Protein AF-A0A454CYJ6-F1 (afdb_monomer)

Sequence (121 aa):
MKIRIASAVLAVSILFSGWLYWGSDLKVEQVLTSNEWQSTMVTLITDNLPDDTVGPLRKVNVESNVKYLPNGDYIRVANIKLFAQGSNVESTINISEKGRWEVSDNYLLVSPSEFKDISAS

Nearest PDB structures (foldseek):
  8alo-assembly1_B  TM=9.316E-01  e=1.102E-10  Vibrio cholerae

InterPro domains:
  IPR035288 Trans-membrane regulatory protein ToxS [PF17323] (21-120)

Radius of gyration: 23.54 Å; Cα contacts (8 Å, |Δi|>4): 188; chains: 1; bounding box: 47×37×77 Å

Solvent-accessible surface area (backbone atoms only — not comparable to full-atom values): 6899 Å² total; per-residue (Å²): 114,68,66,60,54,53,52,51,53,49,52,51,50,51,52,51,53,51,46,54,64,74,76,40,64,64,63,57,54,49,57,48,44,76,41,77,46,75,48,79,46,78,48,77,56,63,93,86,58,83,71,78,85,69,63,64,55,33,38,39,38,37,40,34,43,36,38,41,41,94,87,35,38,32,43,36,44,35,42,34,41,34,22,35,80,84,80,51,77,72,47,72,46,32,39,41,36,34,28,40,44,48,77,55,93,94,41,81,46,76,48,78,75,49,78,43,81,58,66,79,125

Secondary structure (DSSP, 8-state):
-HHHHHHHHHHHHHHHHHHHHHS-THHHHHHHHHSEEEEEEEEE--TTSSSSTTTTEEEEEEEEEEEE-TTSEEEEEEEEEEEETTSSEEEEEEEEEEEEEEEETTEEEEEEEEEEE-S--

Organism: Vibrio harveyi (NCBI:txid669)

pLDDT: mean 87.54, std 11.18, range [45.81, 97.75]

Structure (mmCIF, N/CA/C/O backbone):
data_AF-A0A454CYJ6-F1
#
_entry.id   AF-A0A454CYJ6-F1
#
loop_
_atom_site.group_PDB
_atom_site.id
_atom_site.type_symbol
_atom_site.label_atom_id
_atom_site.label_alt_id
_atom_site.label_comp_id
_atom_site.label_asym_id
_atom_site.label_entity_id
_atom_site.label_seq_id
_atom_site.pdbx_PDB_ins_code
_atom_site.Cartn_x
_atom_site.Cartn_y
_atom_site.Cartn_z
_atom_site.occupancy
_atom_site.B_iso_or_equiv
_atom_site.auth_seq_id
_atom_site.auth_comp_id
_atom_site.auth_asym_id
_atom_site.auth_atom_id
_atom_site.pdbx_PDB_model_num
ATOM 1 N N . MET A 1 1 ? 19.729 -1.036 -51.179 1.00 62.66 1 MET A N 1
ATOM 2 C CA . MET A 1 1 ? 20.570 -1.163 -49.963 1.00 62.66 1 MET A CA 1
ATOM 3 C C . MET A 1 1 ? 19.957 -0.456 -48.749 1.00 62.66 1 MET A C 1
ATOM 5 O O . MET A 1 1 ? 19.759 -1.116 -47.742 1.00 62.66 1 MET A O 1
ATOM 9 N N . LYS A 1 2 ? 19.544 0.819 -48.856 1.00 78.44 2 LYS A N 1
ATOM 10 C CA . LYS A 1 2 ? 18.912 1.588 -47.758 1.00 78.44 2 LYS A CA 1
ATOM 11 C C . LYS A 1 2 ? 17.627 0.960 -47.183 1.00 78.44 2 LYS A C 1
ATOM 13 O O . LYS A 1 2 ? 17.498 0.872 -45.970 1.00 78.44 2 LYS A O 1
ATOM 18 N N . ILE A 1 3 ? 16.734 0.443 -48.039 1.00 87.56 3 ILE A N 1
ATOM 19 C CA . ILE A 1 3 ? 15.471 -0.189 -47.599 1.00 87.56 3 ILE A CA 1
ATOM 20 C C . ILE A 1 3 ? 15.714 -1.421 -46.715 1.00 87.56 3 ILE A C 1
ATOM 22 O O . ILE A 1 3 ? 15.038 -1.599 -45.716 1.00 87.56 3 ILE A O 1
ATOM 26 N N . ARG A 1 4 ? 16.723 -2.241 -47.041 1.00 87.25 4 ARG A N 1
ATOM 27 C CA . ARG A 1 4 ? 17.043 -3.463 -46.288 1.00 87.25 4 ARG A CA 1
ATOM 28 C C . ARG A 1 4 ? 17.536 -3.144 -44.881 1.00 87.25 4 ARG A C 1
ATOM 30 O O . ARG A 1 4 ? 17.158 -3.825 -43.939 1.00 87.25 4 ARG A O 1
ATOM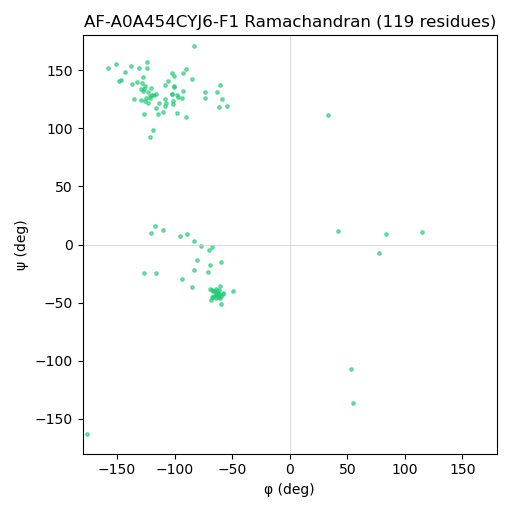 37 N N . ILE A 1 5 ? 18.349 -2.096 -44.756 1.00 92.56 5 ILE A N 1
ATOM 38 C CA . ILE A 1 5 ? 18.843 -1.613 -43.464 1.00 92.56 5 ILE A CA 1
ATOM 39 C C . ILE A 1 5 ? 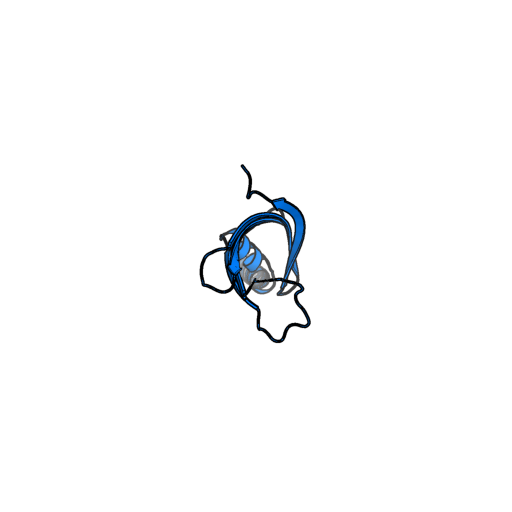17.675 -1.051 -42.646 1.00 92.56 5 ILE A C 1
ATOM 41 O O . ILE A 1 5 ? 17.523 -1.416 -41.488 1.00 92.56 5 ILE A O 1
ATOM 45 N N . ALA A 1 6 ? 16.802 -0.244 -43.260 1.00 92.62 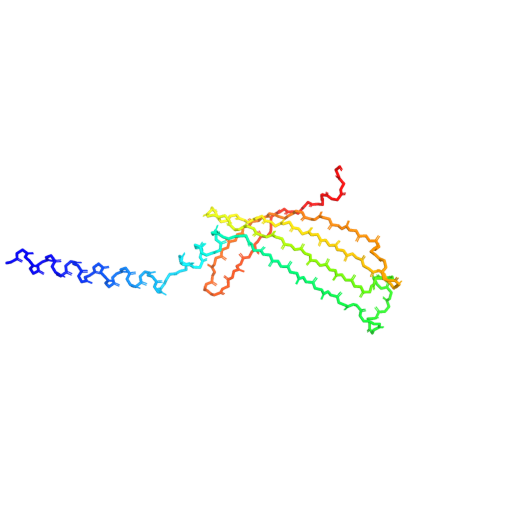6 ALA A N 1
ATOM 46 C CA . ALA A 1 6 ? 15.614 0.284 -42.590 1.00 92.62 6 ALA A CA 1
ATOM 47 C C . ALA A 1 6 ? 14.673 -0.833 -42.100 1.00 92.62 6 ALA A C 1
ATOM 49 O O . ALA A 1 6 ? 14.229 -0.800 -40.957 1.00 92.62 6 ALA A O 1
ATOM 50 N N . SER A 1 7 ? 14.420 -1.857 -42.923 1.00 94.19 7 SER A N 1
ATOM 51 C CA . SER A 1 7 ? 13.611 -3.018 -42.532 1.00 94.19 7 SER A CA 1
ATOM 52 C C . SER A 1 7 ? 14.253 -3.831 -41.406 1.00 94.19 7 SER A C 1
ATOM 54 O O . SER A 1 7 ? 13.545 -4.283 -40.511 1.00 94.19 7 SER A O 1
ATOM 56 N N . ALA A 1 8 ? 15.579 -3.997 -41.417 1.00 94.75 8 ALA A N 1
ATOM 57 C CA . ALA A 1 8 ? 16.292 -4.686 -40.344 1.00 94.75 8 ALA A CA 1
ATOM 58 C C . ALA A 1 8 ? 16.201 -3.916 -39.017 1.00 94.75 8 ALA A C 1
ATOM 60 O O . ALA A 1 8 ? 15.903 -4.508 -37.984 1.00 94.75 8 ALA A O 1
ATOM 61 N N . VAL A 1 9 ? 16.383 -2.592 -39.050 1.00 95.44 9 VAL A N 1
ATOM 62 C CA . VAL A 1 9 ? 16.237 -1.730 -37.865 1.00 95.44 9 VAL A CA 1
ATOM 63 C C . VAL A 1 9 ? 14.806 -1.774 -37.328 1.00 95.44 9 VAL A C 1
ATOM 65 O O . VAL A 1 9 ? 14.613 -1.899 -36.122 1.00 95.44 9 VAL A O 1
ATOM 68 N N . LEU A 1 10 ? 13.803 -1.745 -38.210 1.00 95.81 10 LEU A N 1
ATOM 69 C CA . LEU A 1 10 ? 12.400 -1.873 -37.816 1.00 95.81 10 LEU A CA 1
ATOM 70 C C . LEU A 1 10 ? 12.134 -3.213 -37.117 1.00 95.81 10 LEU A C 1
ATOM 72 O O . LEU A 1 10 ? 11.511 -3.234 -36.060 1.00 95.81 10 LEU A O 1
ATOM 76 N N . ALA A 1 11 ? 12.638 -4.320 -37.670 1.00 96.06 11 ALA A N 1
ATOM 77 C CA . ALA A 1 11 ? 12.472 -5.643 -37.075 1.00 96.06 11 ALA A CA 1
ATOM 78 C C . ALA A 1 11 ? 13.106 -5.724 -35.676 1.00 96.06 11 ALA A C 1
ATOM 80 O O . ALA A 1 11 ? 12.470 -6.212 -34.745 1.00 96.06 11 ALA A O 1
ATOM 81 N N . VAL A 1 12 ? 14.317 -5.186 -35.503 1.00 96.31 12 VAL A N 1
ATOM 82 C CA . VAL A 1 12 ? 14.981 -5.123 -34.191 1.00 96.31 12 VAL A CA 1
ATOM 83 C C . VAL A 1 12 ? 14.187 -4.259 -33.213 1.00 96.31 12 VAL A C 1
ATOM 85 O O . VAL A 1 12 ? 13.997 -4.668 -32.072 1.00 96.31 12 VAL A O 1
ATOM 88 N N . SER A 1 13 ? 13.670 -3.109 -33.651 1.00 95.62 13 SER A N 1
ATOM 89 C CA . SER A 1 13 ? 12.842 -2.248 -32.803 1.00 95.62 13 SER A CA 1
ATOM 90 C C . SER A 1 13 ? 11.571 -2.956 -32.342 1.00 95.62 13 SER A C 1
ATOM 92 O O . SER A 1 13 ? 11.224 -2.859 -31.172 1.00 95.62 13 SER A O 1
ATOM 94 N N . ILE A 1 14 ? 10.893 -3.690 -33.230 1.00 95.75 14 ILE A N 1
ATOM 95 C CA . ILE A 1 14 ? 9.678 -4.440 -32.882 1.00 95.75 14 ILE A CA 1
ATOM 96 C C . ILE A 1 14 ? 10.000 -5.541 -31.869 1.00 95.75 14 ILE A C 1
ATOM 98 O O . ILE A 1 14 ? 9.293 -5.676 -30.873 1.00 95.75 14 ILE A O 1
ATOM 102 N N . LEU A 1 15 ? 11.075 -6.302 -32.093 1.00 94.81 15 LEU A N 1
ATOM 103 C CA . LEU A 1 15 ? 11.494 -7.360 -31.172 1.00 94.81 15 LEU A CA 1
ATOM 104 C C . LEU A 1 15 ? 11.884 -6.795 -29.803 1.00 94.81 15 LEU A C 1
ATOM 106 O O . LEU A 1 15 ? 11.483 -7.342 -28.781 1.00 94.81 15 LEU A O 1
ATOM 110 N N . PHE A 1 16 ? 12.615 -5.681 -29.777 1.00 92.06 16 PHE A N 1
ATOM 111 C CA . PHE A 1 16 ? 13.030 -5.030 -28.539 1.00 92.06 16 PHE A CA 1
ATOM 112 C C . PHE A 1 16 ? 11.842 -4.440 -27.770 1.00 92.06 16 PHE A C 1
ATOM 114 O O . PHE A 1 16 ? 11.709 -4.670 -26.571 1.00 92.06 16 PHE A O 1
ATOM 121 N N . SER A 1 17 ? 10.931 -3.742 -28.454 1.00 89.62 17 SER A N 1
ATOM 122 C CA . SER A 1 17 ? 9.703 -3.230 -27.839 1.00 89.62 17 SER A CA 1
ATOM 123 C C . SER A 1 17 ? 8.803 -4.358 -27.332 1.00 89.62 17 SER A C 1
ATOM 125 O O . SER A 1 17 ? 8.248 -4.243 -26.244 1.00 89.62 17 SER A O 1
ATOM 127 N N . GLY A 1 18 ? 8.684 -5.460 -28.079 1.00 89.00 18 GLY A N 1
ATOM 128 C CA . GLY A 1 18 ? 7.933 -6.641 -27.651 1.00 89.00 18 GLY A CA 1
ATOM 129 C C . GLY A 1 18 ? 8.545 -7.312 -26.420 1.00 89.00 18 GLY A C 1
ATOM 130 O O . GLY A 1 18 ? 7.821 -7.650 -25.486 1.00 89.00 18 GLY A O 1
ATOM 131 N N . TRP A 1 19 ? 9.875 -7.437 -26.381 1.00 89.00 19 TRP A N 1
ATOM 132 C CA . TRP A 1 19 ? 10.593 -7.945 -25.212 1.00 89.00 19 TRP A CA 1
ATOM 133 C C . TRP A 1 19 ? 10.340 -7.069 -23.988 1.00 89.00 19 TRP A C 1
ATOM 135 O O . TRP A 1 19 ? 9.954 -7.583 -22.943 1.00 89.00 19 TRP A O 1
ATOM 145 N N . LEU A 1 20 ? 10.529 -5.752 -24.109 1.00 84.25 20 LEU A N 1
ATOM 146 C CA . LEU A 1 20 ? 10.296 -4.820 -23.004 1.00 84.25 20 LEU A CA 1
ATOM 147 C C . LEU A 1 20 ? 8.846 -4.855 -22.517 1.00 84.25 20 LEU A C 1
ATOM 149 O O . LEU A 1 20 ? 8.607 -4.729 -21.324 1.00 84.25 20 LEU A O 1
ATOM 153 N N . TYR A 1 21 ? 7.884 -5.049 -23.419 1.00 82.31 21 TYR A N 1
ATOM 154 C CA . TYR A 1 21 ? 6.472 -5.093 -23.057 1.00 82.31 21 TYR A CA 1
ATOM 155 C C . TYR A 1 21 ? 6.090 -6.337 -22.240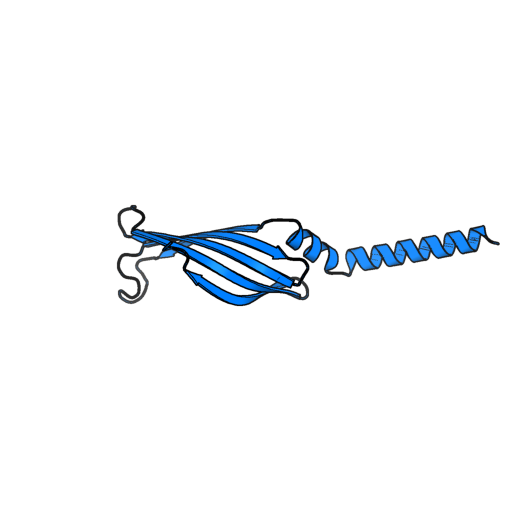 1.00 82.31 21 TYR A C 1
ATOM 157 O O . TYR A 1 21 ? 5.258 -6.237 -21.341 1.00 82.31 21 TYR A O 1
ATOM 165 N N . TRP A 1 22 ? 6.661 -7.506 -22.551 1.00 81.25 22 TRP A N 1
ATOM 166 C CA . TRP A 1 22 ? 6.341 -8.755 -21.844 1.00 81.25 22 TRP A CA 1
ATOM 167 C C . TRP A 1 22 ? 7.275 -9.082 -20.682 1.00 81.25 22 TRP A C 1
ATOM 169 O O . TRP A 1 22 ? 6.843 -9.740 -19.742 1.00 81.25 22 TRP A O 1
ATOM 179 N N . GLY A 1 23 ? 8.535 -8.661 -20.747 1.00 74.06 23 GLY A N 1
ATOM 180 C CA . GLY A 1 23 ? 9.558 -9.006 -19.761 1.00 74.06 23 GLY A CA 1
ATOM 181 C C . GLY A 1 23 ? 9.758 -7.973 -18.656 1.00 74.06 23 GLY A C 1
ATOM 182 O O . GLY A 1 23 ? 10.733 -8.093 -17.923 1.00 74.06 23 GLY A O 1
ATOM 183 N N . SER A 1 24 ? 8.919 -6.936 -18.570 1.00 76.69 24 SER A N 1
ATOM 184 C CA . SER A 1 24 ? 9.101 -5.842 -17.615 1.00 76.69 24 SER A CA 1
ATOM 185 C C . SER A 1 24 ? 7.860 -5.580 -16.770 1.00 76.69 24 SER A C 1
ATOM 187 O O . SER A 1 24 ? 6.733 -5.591 -17.270 1.00 76.69 24 SER A O 1
ATOM 189 N N . ASP A 1 25 ? 8.101 -5.221 -15.511 1.00 81.31 25 ASP A N 1
ATOM 190 C CA . ASP A 1 25 ? 7.081 -4.821 -14.538 1.00 81.31 25 ASP A CA 1
ATOM 191 C C . ASP A 1 25 ? 6.448 -3.456 -14.850 1.00 81.31 25 ASP A C 1
ATOM 193 O O . ASP A 1 25 ? 5.451 -3.077 -14.236 1.00 81.31 25 ASP A O 1
ATOM 197 N N . LEU A 1 26 ? 6.945 -2.749 -15.872 1.00 82.88 26 LEU A N 1
ATOM 198 C CA . LEU A 1 26 ? 6.444 -1.444 -16.320 1.00 82.88 26 LEU A CA 1
ATOM 199 C C . LEU A 1 26 ? 4.924 -1.409 -16.509 1.00 82.88 26 LEU A C 1
ATOM 201 O O . LEU A 1 26 ? 4.272 -0.427 -16.159 1.00 82.88 26 LEU A O 1
ATOM 205 N N . LYS A 1 27 ? 4.332 -2.478 -17.055 1.00 86.25 27 LYS A N 1
ATOM 206 C CA . LYS A 1 27 ? 2.877 -2.542 -17.239 1.00 86.25 27 LYS A CA 1
ATOM 207 C C . LYS A 1 27 ? 2.142 -2.600 -15.899 1.00 86.25 27 LYS A C 1
ATOM 209 O O . LYS A 1 27 ? 1.084 -1.990 -15.762 1.00 86.25 27 LYS A O 1
ATOM 214 N N . VAL A 1 28 ? 2.680 -3.343 -14.935 1.00 89.06 28 VAL A N 1
ATOM 215 C CA . VAL A 1 28 ? 2.093 -3.486 -13.599 1.00 89.06 28 VAL A CA 1
ATOM 216 C C . VAL A 1 28 ? 2.203 -2.163 -12.853 1.00 89.06 28 VAL A C 1
ATOM 218 O O . VAL A 1 28 ? 1.191 -1.665 -12.369 1.00 89.06 28 VAL A O 1
ATOM 221 N N . GLU A 1 29 ? 3.379 -1.536 -12.852 1.00 90.38 29 GLU A N 1
ATOM 222 C CA . GLU A 1 29 ? 3.586 -0.213 -12.254 1.00 90.38 29 GLU A CA 1
ATOM 223 C C . GLU A 1 29 ? 2.665 0.849 -12.864 1.00 90.38 29 GLU A C 1
ATOM 225 O O . GLU A 1 29 ? 2.058 1.646 -12.145 1.00 90.38 29 GLU A O 1
ATOM 230 N N . GLN A 1 30 ? 2.490 0.837 -14.188 1.00 90.88 30 GLN A N 1
ATOM 231 C CA . GLN A 1 30 ? 1.574 1.750 -14.866 1.00 90.88 30 GLN A CA 1
ATOM 232 C C . GLN A 1 30 ? 0.125 1.542 -14.408 1.00 90.88 30 GLN A C 1
ATOM 234 O O . GLN A 1 30 ? -0.572 2.512 -14.125 1.00 90.88 30 GLN A O 1
ATOM 239 N N . VAL A 1 31 ? -0.331 0.290 -14.312 1.00 92.69 31 VAL A N 1
ATOM 240 C CA . VAL A 1 31 ? -1.692 -0.032 -13.854 1.00 92.69 31 VAL A CA 1
ATOM 241 C C . VAL A 1 31 ? -1.892 0.351 -12.387 1.00 92.69 31 VAL A C 1
ATOM 243 O O . VAL A 1 31 ? -2.947 0.883 -12.034 1.00 92.69 31 VAL A O 1
ATOM 246 N N . LEU A 1 32 ? -0.887 0.112 -11.541 1.00 94.12 32 LEU A N 1
ATOM 247 C CA . LEU A 1 32 ? -0.919 0.476 -10.126 1.00 94.12 32 LEU A CA 1
ATOM 248 C C . LEU A 1 32 ? -1.015 1.990 -9.940 1.00 94.12 32 LEU A C 1
ATOM 250 O O . LEU A 1 32 ? -1.815 2.445 -9.125 1.00 94.12 32 LEU A O 1
ATOM 254 N N . THR A 1 33 ? -0.247 2.755 -10.717 1.00 95.50 33 THR A N 1
ATOM 255 C CA . THR A 1 33 ? -0.158 4.218 -10.594 1.00 95.50 33 THR A CA 1
ATOM 256 C C . THR A 1 33 ? -1.278 4.978 -11.304 1.00 95.50 33 THR A C 1
ATOM 258 O O . THR A 1 33 ? -1.569 6.117 -10.936 1.00 95.50 33 THR A O 1
ATOM 261 N N . SER A 1 34 ? -1.946 4.377 -12.296 1.00 95.62 34 SER A N 1
ATOM 262 C CA . SER A 1 34 ? -3.049 5.023 -13.023 1.00 95.62 34 SER A CA 1
ATOM 263 C C . SER A 1 34 ? -4.393 4.978 -12.296 1.00 95.62 34 SER A C 1
ATOM 265 O O . SER A 1 34 ? -5.324 5.663 -12.714 1.00 95.62 34 SER A O 1
ATOM 267 N N . ASN A 1 35 ? -4.521 4.154 -11.254 1.00 95.50 35 ASN A N 1
ATOM 268 C CA . ASN A 1 35 ? -5.789 3.883 -10.584 1.00 95.50 35 ASN A CA 1
ATOM 269 C C . ASN A 1 35 ? -5.724 4.176 -9.085 1.00 95.50 35 ASN 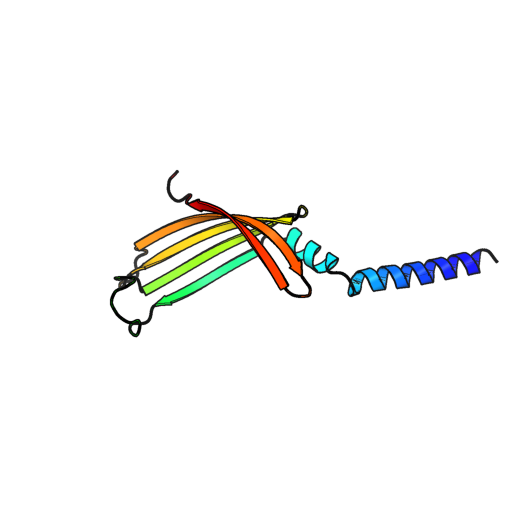A C 1
ATOM 271 O O . ASN A 1 35 ? -4.667 4.136 -8.456 1.00 95.50 35 ASN A O 1
ATOM 275 N N . GLU A 1 36 ? -6.897 4.421 -8.512 1.00 96.50 36 GLU A N 1
ATOM 276 C CA . GLU A 1 36 ? -7.102 4.375 -7.069 1.00 96.50 36 GLU A CA 1
ATOM 277 C C . GLU A 1 36 ? -7.689 3.013 -6.711 1.00 96.50 36 GLU A C 1
ATOM 279 O O . GLU A 1 36 ? -8.656 2.552 -7.320 1.00 96.50 36 GLU A O 1
ATOM 284 N N . TRP A 1 37 ? -7.071 2.350 -5.741 1.00 96.94 37 TRP A N 1
ATOM 285 C CA . TRP A 1 37 ? -7.390 0.980 -5.367 1.00 96.94 37 TRP A CA 1
ATOM 286 C C . TRP A 1 37 ? -8.240 0.976 -4.113 1.00 96.94 37 TRP A C 1
ATOM 288 O O . TRP A 1 37 ? -7.830 1.503 -3.081 1.00 96.94 37 TRP A O 1
ATOM 298 N N . GLN A 1 38 ? -9.413 0.361 -4.200 1.00 97.00 38 GLN A N 1
ATOM 299 C CA . GLN A 1 38 ? -10.343 0.259 -3.083 1.00 97.00 38 GLN A CA 1
ATOM 300 C C . GLN A 1 38 ? -10.330 -1.161 -2.525 1.00 97.00 38 GLN A C 1
ATOM 302 O O . GLN A 1 38 ? -10.268 -2.134 -3.276 1.00 97.00 38 GLN A O 1
ATOM 307 N N . SER A 1 39 ? -10.400 -1.284 -1.205 1.00 96.12 39 SER A N 1
ATOM 308 C CA . SER A 1 39 ? -10.457 -2.569 -0.516 1.00 96.12 39 SER A CA 1
ATOM 309 C C . SER A 1 39 ? -11.479 -2.529 0.609 1.00 96.12 39 SER A C 1
ATOM 311 O O . SER A 1 39 ? -11.552 -1.558 1.365 1.00 96.12 39 SER A O 1
ATOM 313 N N . THR A 1 40 ? -12.249 -3.607 0.727 1.00 96.12 40 THR A N 1
ATOM 314 C CA . THR A 1 40 ? -13.189 -3.838 1.821 1.00 96.12 40 THR A CA 1
ATOM 315 C C . THR A 1 40 ? -12.836 -5.155 2.488 1.00 96.12 40 THR A C 1
ATOM 317 O O . THR A 1 40 ? -12.830 -6.205 1.846 1.00 96.12 40 THR A O 1
ATOM 320 N N . MET A 1 41 ? -12.560 -5.105 3.785 1.00 95.19 41 MET A N 1
ATOM 321 C CA . MET A 1 41 ? -12.252 -6.268 4.604 1.00 95.19 41 MET A CA 1
ATOM 322 C C . MET A 1 41 ? -13.264 -6.363 5.739 1.00 95.19 41 MET A C 1
ATOM 324 O O . MET A 1 41 ? -13.440 -5.422 6.508 1.00 95.19 41 MET A O 1
ATOM 328 N N . VAL A 1 42 ? -13.908 -7.521 5.859 1.00 93.69 42 VAL A N 1
ATOM 329 C CA . VAL A 1 42 ? -14.846 -7.814 6.943 1.00 93.69 42 VAL A CA 1
ATOM 330 C C . VAL A 1 42 ? -14.288 -8.953 7.777 1.00 93.69 42 VAL A C 1
ATOM 332 O O . VAL A 1 42 ? -14.155 -10.074 7.291 1.00 93.69 42 VAL A O 1
ATOM 335 N N . THR A 1 43 ? -14.017 -8.669 9.045 1.00 91.44 43 THR A N 1
ATOM 336 C CA . THR A 1 43 ? -13.557 -9.658 10.019 1.00 91.44 43 THR A CA 1
ATOM 337 C C . THR A 1 43 ? -14.680 -9.945 11.005 1.00 91.44 43 THR A C 1
ATOM 339 O O . THR A 1 43 ? -15.218 -9.026 11.626 1.00 91.44 43 THR A O 1
ATOM 342 N N . LEU A 1 44 ? -15.038 -11.223 11.146 1.00 88.94 44 LEU A N 1
ATOM 343 C CA . LEU A 1 44 ? -15.995 -11.709 12.139 1.00 88.94 44 LEU A CA 1
ATOM 344 C C . LEU A 1 44 ? -15.238 -12.355 13.297 1.00 88.94 44 LEU A C 1
ATOM 346 O O . LEU A 1 44 ? -14.373 -13.203 13.086 1.00 88.94 44 LEU A O 1
ATOM 350 N N . ILE A 1 45 ? -15.578 -11.947 14.514 1.00 83.69 45 ILE A N 1
ATOM 351 C CA . ILE A 1 45 ? -14.981 -12.451 15.748 1.00 83.69 45 ILE A CA 1
ATOM 352 C C . ILE A 1 45 ? -15.929 -13.519 16.295 1.00 83.69 45 ILE A C 1
ATOM 354 O O . ILE A 1 45 ? -17.066 -13.217 16.654 1.00 83.69 45 ILE A O 1
ATOM 358 N N . THR A 1 46 ? -15.476 -14.773 16.294 1.00 78.88 46 THR A N 1
ATOM 359 C CA . THR A 1 46 ? -16.256 -15.923 16.775 1.00 78.88 46 THR A CA 1
ATOM 360 C C . THR A 1 46 ? -16.022 -16.167 18.264 1.00 78.88 46 THR A C 1
ATOM 362 O O . THR A 1 46 ? -14.923 -15.951 18.765 1.00 78.88 46 THR A O 1
ATOM 365 N N . ASP A 1 47 ? -17.025 -16.715 18.949 1.00 68.19 47 ASP A N 1
ATOM 366 C CA . ASP A 1 47 ? -17.019 -16.933 20.407 1.00 68.19 47 ASP A CA 1
ATOM 367 C C . ASP A 1 47 ? -16.001 -17.989 20.904 1.00 68.19 47 ASP A C 1
ATOM 369 O O . ASP A 1 47 ? -15.866 -18.199 22.103 1.00 68.19 47 ASP A O 1
ATOM 373 N N . ASN A 1 48 ? -15.257 -18.643 20.002 1.00 66.00 48 ASN A N 1
ATOM 374 C CA . ASN A 1 48 ? -14.236 -19.650 20.331 1.00 66.00 48 ASN A CA 1
ATOM 375 C C . ASN A 1 48 ? -12.833 -19.051 20.558 1.00 66.00 48 ASN A C 1
ATOM 377 O O . ASN A 1 48 ? -11.849 -19.791 20.611 1.00 66.00 48 ASN A O 1
ATOM 381 N N . LEU A 1 49 ? -12.712 -17.723 20.627 1.00 65.38 49 LEU A N 1
ATOM 382 C CA . LEU A 1 49 ? -11.459 -17.069 20.997 1.00 65.38 49 LEU A CA 1
ATOM 383 C C . LEU A 1 49 ? -11.219 -17.249 22.507 1.00 65.38 49 LEU A C 1
ATOM 385 O O . LEU A 1 49 ? -12.142 -17.004 23.284 1.00 65.38 49 LEU A O 1
ATOM 389 N N . PRO A 1 50 ? -10.017 -17.678 22.937 1.00 59.62 50 PRO A N 1
ATOM 390 C CA . PRO A 1 50 ? -9.696 -17.775 24.356 1.00 59.62 50 PRO A CA 1
ATOM 391 C C . PRO A 1 50 ? -9.841 -16.398 25.023 1.00 59.62 50 PRO A C 1
ATOM 393 O O . PRO A 1 50 ? -9.242 -15.441 24.540 1.00 59.62 50 PRO A O 1
ATOM 396 N N . ASP A 1 51 ? -10.650 -16.341 26.087 1.00 53.06 51 ASP A N 1
ATOM 397 C CA . ASP A 1 51 ? -10.869 -15.251 27.056 1.00 53.06 51 ASP A CA 1
ATOM 398 C C . ASP A 1 51 ? -10.765 -13.801 26.554 1.00 53.06 51 ASP A C 1
ATOM 400 O O . ASP A 1 51 ? -9.673 -13.303 26.299 1.00 53.06 51 ASP A O 1
ATOM 404 N N . ASP A 1 52 ? -11.917 -13.113 26.524 1.00 58.06 52 ASP A N 1
ATOM 405 C CA . ASP A 1 52 ? -12.187 -11.678 26.795 1.00 58.06 52 ASP A CA 1
ATOM 406 C C . ASP A 1 52 ? -11.223 -10.591 26.249 1.00 58.06 52 ASP A C 1
ATOM 408 O O . ASP A 1 52 ? -11.324 -9.413 26.583 1.00 58.06 52 ASP A O 1
ATOM 412 N N . THR A 1 53 ? -10.301 -10.945 25.354 1.00 66.25 53 THR A N 1
ATOM 413 C CA . THR A 1 53 ? -9.164 -10.104 24.941 1.00 66.25 53 THR A CA 1
ATOM 414 C C . THR A 1 53 ? -9.613 -8.908 24.094 1.00 66.25 53 THR A C 1
ATOM 416 O O . THR A 1 53 ? -8.932 -7.888 24.027 1.00 66.25 53 THR A O 1
ATOM 419 N N . VAL A 1 54 ? -10.777 -9.023 23.449 1.00 71.88 54 VAL A N 1
ATOM 420 C CA . VAL A 1 54 ? -11.369 -8.002 22.566 1.00 71.88 54 VAL A CA 1
ATOM 421 C C . VAL A 1 54 ? -12.751 -7.525 23.042 1.00 71.88 54 VAL A C 1
ATOM 423 O O . VAL A 1 54 ? -13.443 -6.815 22.312 1.00 71.88 54 VAL A O 1
ATOM 426 N N . GLY A 1 55 ? -13.160 -7.900 24.262 1.00 77.62 55 GLY A N 1
ATOM 427 C CA . GLY A 1 55 ? -14.420 -7.484 24.885 1.00 77.62 55 GLY A CA 1
ATOM 428 C C . GLY A 1 55 ? -15.683 -7.783 24.046 1.00 77.62 55 GLY A C 1
ATOM 429 O O . GLY A 1 55 ? -15.820 -8.877 23.479 1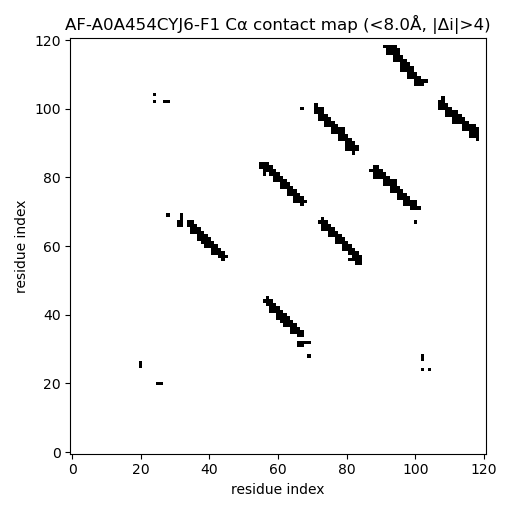.00 77.62 55 GLY A O 1
ATOM 430 N N . PRO A 1 56 ? -16.641 -6.835 23.943 1.00 81.00 56 PRO A N 1
ATOM 431 C CA . PRO A 1 56 ? -17.926 -7.057 23.274 1.00 81.00 56 PRO A CA 1
ATOM 432 C C . PRO A 1 56 ? -17.842 -7.021 21.741 1.00 81.00 56 PRO A C 1
ATOM 434 O O . PRO A 1 56 ? -18.862 -7.209 21.074 1.00 81.00 56 PRO A O 1
ATOM 437 N N . LEU A 1 57 ? -16.656 -6.780 21.172 1.00 84.06 57 LEU A N 1
ATOM 438 C CA . LEU A 1 57 ? -16.453 -6.647 19.735 1.00 84.06 57 LEU A CA 1
ATOM 439 C C . LEU A 1 57 ? -16.800 -7.960 19.018 1.00 84.06 57 LEU A C 1
ATOM 441 O O . LEU A 1 57 ? -16.366 -9.045 19.410 1.00 84.06 57 LEU A O 1
ATOM 445 N N . ARG A 1 58 ? -17.599 -7.871 17.954 1.00 85.88 58 ARG A N 1
ATOM 446 C CA . ARG A 1 58 ? -18.054 -9.032 17.167 1.00 85.88 58 ARG A CA 1
ATOM 447 C C . ARG A 1 58 ? -17.770 -8.915 15.678 1.00 85.88 58 ARG A C 1
ATOM 449 O O . ARG A 1 58 ? -17.637 -9.932 14.998 1.00 85.88 58 ARG A O 1
ATOM 456 N N . LYS A 1 59 ? -17.633 -7.697 15.157 1.00 89.50 59 LYS A N 1
ATOM 457 C CA . LYS A 1 59 ? -17.311 -7.471 13.748 1.00 89.50 59 LYS A CA 1
ATOM 458 C C . LYS A 1 59 ? -16.453 -6.227 13.579 1.00 89.50 59 LYS A C 1
ATOM 460 O O . LYS A 1 59 ? -16.688 -5.205 14.219 1.00 89.50 59 LYS A O 1
ATOM 465 N N . VAL A 1 60 ? -15.505 -6.316 12.656 1.00 91.50 60 VAL A N 1
ATOM 466 C CA . VAL A 1 60 ? -14.709 -5.188 12.175 1.00 91.50 60 VAL A CA 1
ATOM 467 C C . VAL A 1 60 ? -14.916 -5.079 10.673 1.00 91.50 60 VAL A C 1
ATOM 469 O O . VAL A 1 60 ? -14.774 -6.066 9.954 1.00 91.50 60 VAL A O 1
ATOM 472 N N . ASN A 1 61 ? -15.284 -3.894 10.197 1.00 93.50 61 ASN A N 1
ATOM 473 C CA . ASN A 1 61 ? -15.327 -3.585 8.773 1.00 93.50 61 ASN A CA 1
ATOM 474 C C . ASN A 1 61 ? -14.269 -2.527 8.470 1.00 93.50 61 ASN A C 1
ATOM 476 O O . ASN A 1 61 ? -14.301 -1.452 9.062 1.00 93.50 61 ASN A O 1
ATOM 480 N N . VAL A 1 62 ? -13.346 -2.832 7.568 1.00 95.00 62 VAL A N 1
ATOM 481 C CA . VAL A 1 62 ? -12.289 -1.926 7.124 1.00 95.00 62 VAL A CA 1
ATOM 482 C C . VAL A 1 62 ? -12.525 -1.609 5.658 1.00 95.00 62 VAL A C 1
ATOM 484 O O . VAL A 1 62 ? -12.382 -2.471 4.796 1.00 95.00 62 VAL A O 1
ATOM 487 N N . GLU A 1 63 ? -12.863 -0.361 5.373 1.00 96.56 63 GLU A N 1
ATOM 488 C CA . GLU A 1 63 ? -12.927 0.185 4.020 1.00 96.56 63 GLU A CA 1
ATOM 489 C C . GLU A 1 63 ? -11.672 1.028 3.809 1.00 96.56 63 GLU A C 1
ATOM 491 O O . GLU A 1 63 ? -11.342 1.857 4.652 1.00 96.56 63 GLU A O 1
ATOM 496 N N . SER A 1 64 ? -10.927 0.824 2.725 1.00 96.00 64 SER A N 1
ATOM 497 C CA . SER A 1 64 ? -9.713 1.602 2.474 1.00 96.00 64 SER A CA 1
ATOM 498 C C . SER A 1 64 ? -9.507 1.932 1.009 1.00 96.00 64 SER A C 1
ATOM 500 O O . SER A 1 64 ? -9.881 1.154 0.138 1.00 96.00 64 SER A O 1
ATOM 502 N N . ASN A 1 65 ? -8.885 3.083 0.769 1.00 97.00 65 ASN A N 1
ATOM 503 C CA . ASN A 1 65 ? -8.471 3.559 -0.541 1.00 97.00 65 ASN A CA 1
ATOM 504 C C . ASN A 1 65 ? -6.960 3.764 -0.545 1.00 97.00 65 ASN A C 1
ATOM 506 O O . ASN A 1 65 ? -6.415 4.346 0.394 1.00 97.00 65 ASN A O 1
ATOM 510 N N . VAL A 1 66 ? -6.296 3.298 -1.598 1.00 97.50 66 VAL A N 1
ATOM 511 C CA . VAL A 1 66 ? -4.844 3.364 -1.766 1.00 97.50 66 VAL A CA 1
ATOM 512 C C . VAL A 1 66 ? -4.505 3.983 -3.110 1.00 97.50 66 VAL A C 1
ATOM 514 O O . VAL A 1 66 ? -5.120 3.667 -4.129 1.00 97.50 66 VAL A O 1
ATOM 517 N N . LYS A 1 67 ? -3.486 4.837 -3.117 1.00 97.31 67 LYS A N 1
ATOM 518 C CA . LYS A 1 67 ? -2.894 5.391 -4.329 1.00 97.31 67 LYS A CA 1
ATOM 519 C C . LYS A 1 67 ? -1.399 5.124 -4.339 1.00 97.31 67 LYS A C 1
ATOM 521 O O . LYS A 1 67 ? -0.699 5.532 -3.413 1.00 97.31 67 LYS A O 1
ATOM 526 N N . TYR A 1 68 ? -0.934 4.462 -5.392 1.00 97.12 68 TYR A N 1
ATOM 527 C CA . TYR A 1 68 ? 0.482 4.237 -5.664 1.00 97.12 68 TYR A CA 1
ATOM 528 C C . TYR A 1 68 ? 0.983 5.355 -6.576 1.00 97.12 68 TYR A C 1
ATOM 530 O O . TYR A 1 68 ? 0.384 5.640 -7.611 1.00 97.12 68 TYR A O 1
ATOM 538 N N . LEU A 1 69 ? 2.048 6.039 -6.177 1.00 96.50 69 LEU A N 1
ATOM 539 C CA . LEU A 1 69 ? 2.607 7.169 -6.909 1.00 96.50 69 LEU A CA 1
ATOM 540 C C . LEU A 1 69 ? 3.839 6.730 -7.716 1.00 96.50 69 LEU A C 1
ATOM 542 O O . LEU A 1 69 ? 4.624 5.922 -7.219 1.00 96.50 69 LEU A O 1
ATOM 546 N N . PRO A 1 70 ? 4.077 7.294 -8.919 1.00 93.81 70 PRO A N 1
ATOM 547 C CA . PRO A 1 70 ? 5.223 6.931 -9.766 1.00 93.81 70 PRO A CA 1
ATOM 548 C C . PRO A 1 70 ? 6.606 7.148 -9.137 1.00 93.81 70 PRO A C 1
ATOM 550 O O . PRO A 1 70 ? 7.601 6.649 -9.645 1.00 93.81 70 PRO A O 1
ATOM 553 N N . ASN A 1 71 ? 6.695 7.911 -8.046 1.00 94.25 71 ASN A N 1
ATOM 554 C CA . ASN A 1 71 ? 7.934 8.128 -7.298 1.00 94.25 71 ASN A CA 1
ATOM 555 C C . ASN A 1 71 ? 8.242 6.996 -6.288 1.00 94.25 71 ASN A C 1
ATOM 557 O O . ASN A 1 71 ? 9.217 7.096 -5.536 1.00 94.25 71 ASN A O 1
ATOM 561 N N . GLY A 1 72 ? 7.417 5.944 -6.247 1.00 94.88 72 GLY A N 1
ATOM 562 C CA . GLY A 1 72 ? 7.541 4.813 -5.325 1.00 94.88 72 GLY A CA 1
ATOM 563 C C . GLY A 1 72 ? 6.927 5.057 -3.945 1.00 94.88 72 GLY A C 1
ATOM 564 O O . GLY A 1 72 ? 7.135 4.249 -3.046 1.00 94.88 72 GLY A O 1
ATOM 565 N N . ASP A 1 73 ? 6.188 6.152 -3.745 1.00 97.19 73 ASP A N 1
ATOM 566 C CA . ASP A 1 73 ? 5.419 6.377 -2.517 1.00 97.19 73 ASP A CA 1
ATOM 567 C C . ASP A 1 73 ? 3.987 5.864 -2.671 1.00 97.19 73 ASP A C 1
ATOM 569 O O . ASP A 1 73 ? 3.415 5.906 -3.760 1.00 97.19 73 ASP A O 1
ATOM 573 N N . TYR A 1 74 ? 3.380 5.385 -1.589 1.00 97.56 74 TYR A N 1
ATOM 574 C CA . TYR A 1 74 ? 1.945 5.114 -1.552 1.00 97.56 74 TYR A CA 1
ATOM 575 C C . TYR A 1 74 ? 1.291 5.864 -0.402 1.00 97.56 74 TYR A C 1
ATOM 577 O O . TYR A 1 74 ? 1.914 6.151 0.623 1.00 97.56 74 TYR A O 1
ATOM 585 N N . ILE A 1 75 ? 0.013 6.175 -0.589 1.00 96.88 75 ILE A N 1
ATOM 586 C CA . ILE A 1 75 ? -0.834 6.792 0.425 1.00 96.88 75 ILE A CA 1
ATOM 587 C C . ILE A 1 75 ? -2.086 5.939 0.544 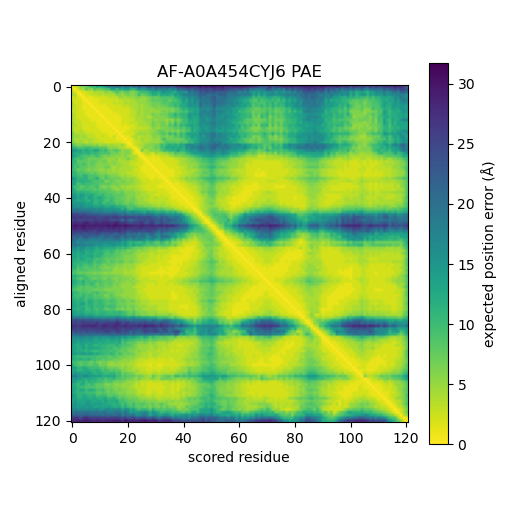1.00 96.88 75 ILE A C 1
ATOM 589 O O . ILE A 1 75 ? -2.703 5.590 -0.463 1.00 96.88 75 ILE A O 1
ATOM 593 N N . ARG A 1 76 ? -2.462 5.613 1.776 1.00 96.62 76 ARG A N 1
ATOM 594 C CA . ARG A 1 76 ? -3.638 4.817 2.100 1.00 96.62 76 ARG A CA 1
ATOM 595 C C . ARG A 1 76 ? -4.478 5.528 3.150 1.00 96.62 76 ARG A C 1
ATOM 597 O O . ARG A 1 76 ? -3.961 5.991 4.160 1.00 96.62 76 ARG A O 1
ATOM 604 N N . VAL A 1 77 ? -5.784 5.576 2.926 1.00 96.12 77 VAL A N 1
ATOM 605 C CA . VAL A 1 77 ? -6.763 6.045 3.912 1.00 96.12 77 VAL A CA 1
ATOM 606 C C . VAL A 1 77 ? -7.727 4.908 4.196 1.00 96.12 77 VAL A C 1
ATOM 608 O O . VAL A 1 77 ? -8.270 4.318 3.264 1.00 96.12 77 VAL A O 1
ATOM 611 N N . ALA A 1 78 ? -7.929 4.589 5.470 1.00 95.62 78 ALA A N 1
ATOM 612 C CA . ALA A 1 78 ? -8.805 3.520 5.919 1.00 95.62 78 ALA A CA 1
ATOM 613 C C . ALA A 1 78 ?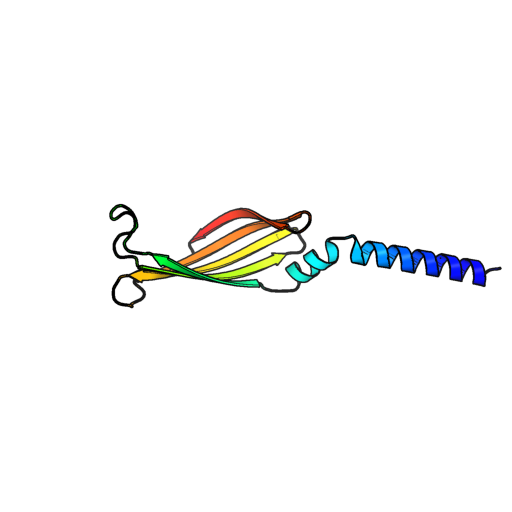 -9.833 4.033 6.930 1.00 95.62 78 ALA A C 1
ATOM 615 O O . ALA A 1 78 ? -9.491 4.759 7.859 1.00 95.62 78 ALA A O 1
ATOM 616 N N . ASN A 1 79 ? -11.079 3.606 6.763 1.00 94.62 79 ASN A N 1
ATOM 617 C CA . ASN A 1 79 ? -12.167 3.771 7.708 1.00 94.62 79 ASN A CA 1
ATOM 618 C C . ASN A 1 79 ? -12.483 2.406 8.332 1.00 94.62 79 ASN A C 1
ATOM 620 O O . ASN A 1 79 ? -12.831 1.452 7.636 1.00 94.62 79 ASN A O 1
ATOM 624 N N . ILE A 1 80 ? -12.329 2.311 9.646 1.00 94.06 80 ILE A N 1
ATOM 625 C CA . ILE A 1 80 ? -12.516 1.095 10.429 1.00 94.06 80 ILE A CA 1
ATOM 626 C C . ILE A 1 80 ? -13.773 1.276 11.268 1.00 94.06 80 ILE A C 1
ATOM 628 O O . ILE A 1 80 ? -13.800 2.105 12.173 1.00 94.06 80 ILE A O 1
ATOM 632 N N . LYS A 1 81 ? -14.808 0.488 10.989 1.00 92.50 81 LYS A N 1
ATOM 633 C CA . LYS A 1 81 ? -16.063 0.450 11.747 1.00 92.50 81 LYS A CA 1
ATOM 634 C C . LYS A 1 81 ? -16.049 -0.771 12.661 1.00 92.50 81 LYS A C 1
ATOM 636 O O . LYS A 1 81 ? -15.936 -1.906 12.189 1.00 92.50 81 LYS A O 1
ATOM 641 N N . LEU A 1 82 ? -16.173 -0.528 13.958 1.00 90.25 82 LEU A N 1
ATOM 642 C CA . LEU A 1 82 ? -16.211 -1.538 15.010 1.00 90.25 82 LEU A CA 1
ATOM 643 C C . LEU A 1 82 ? -17.661 -1.777 15.435 1.00 90.25 82 LEU A C 1
ATOM 645 O O . LEU A 1 82 ? -18.426 -0.828 15.597 1.00 90.25 82 LEU A O 1
ATOM 649 N N . PHE A 1 83 ? -18.043 -3.041 15.600 1.00 88.69 83 PHE A N 1
ATOM 650 C CA . PHE A 1 83 ? -19.402 -3.434 15.965 1.00 88.69 83 PHE A CA 1
ATOM 651 C C . PHE A 1 83 ? -19.380 -4.389 17.157 1.00 88.69 83 PHE A C 1
ATOM 653 O O . PHE A 1 83 ? -18.777 -5.467 17.077 1.00 88.69 83 PHE A O 1
ATOM 660 N N . ALA A 1 84 ? -20.103 -4.025 18.213 1.00 84.50 84 ALA A N 1
ATOM 661 C CA . ALA A 1 84 ? -20.396 -4.896 19.343 1.00 84.50 84 ALA A CA 1
ATOM 662 C C . ALA A 1 84 ? -21.591 -5.825 19.074 1.00 84.50 84 ALA A C 1
ATOM 664 O O . ALA A 1 84 ? -22.338 -5.689 18.095 1.00 84.50 84 ALA A O 1
ATOM 665 N N . GLN A 1 85 ? -21.793 -6.778 19.983 1.00 73.38 85 GLN A N 1
ATOM 666 C CA . GLN A 1 85 ? -23.006 -7.589 20.045 1.00 73.38 85 GLN A CA 1
ATOM 667 C C . GLN A 1 85 ? -24.253 -6.682 20.132 1.00 73.38 85 GLN A C 1
ATOM 669 O O . GLN A 1 85 ? -24.391 -5.901 21.067 1.00 73.38 85 GLN A O 1
ATOM 674 N N . GLY A 1 86 ? -25.160 -6.764 19.148 1.00 68.12 86 GLY A N 1
ATOM 675 C CA . GLY A 1 86 ? -26.379 -5.933 19.111 1.00 68.12 86 GLY A CA 1
ATOM 676 C C . GLY A 1 86 ? -26.488 -4.919 17.962 1.00 68.12 86 GLY A C 1
ATOM 677 O O . GLY A 1 86 ? -27.429 -4.133 17.944 1.00 68.12 86 GLY A O 1
ATOM 678 N N . SER A 1 87 ? -25.607 -4.988 16.956 1.00 63.09 87 SER A N 1
ATOM 679 C CA . SER A 1 87 ? -25.747 -4.402 15.600 1.00 63.09 87 SER A CA 1
ATOM 680 C C . SER A 1 87 ? -25.510 -2.898 15.396 1.00 63.09 87 SER A C 1
ATOM 682 O O . SER A 1 87 ? -25.404 -2.477 14.243 1.00 63.09 87 SER A O 1
ATOM 684 N N . ASN A 1 88 ? -25.322 -2.100 16.449 1.00 70.88 88 ASN A N 1
ATOM 685 C CA . ASN A 1 88 ? -24.932 -0.695 16.287 1.00 70.88 88 ASN A CA 1
ATOM 686 C C . ASN A 1 88 ? -23.408 -0.551 16.133 1.00 70.88 88 ASN A C 1
ATOM 688 O O . ASN A 1 88 ? -22.642 -1.274 16.773 1.00 70.88 88 ASN A O 1
ATOM 692 N N . VAL A 1 89 ? -22.976 0.378 15.267 1.00 67.25 89 VAL A N 1
ATOM 693 C CA . VAL A 1 89 ? -21.563 0.783 15.165 1.00 67.25 89 VAL A CA 1
ATOM 694 C C . VAL A 1 89 ? -21.159 1.359 16.516 1.00 67.25 89 VAL A C 1
ATOM 696 O O . VAL A 1 89 ? -21.739 2.343 16.967 1.00 67.25 89 VAL A O 1
ATOM 699 N N . GLU A 1 90 ? -20.184 0.731 17.156 1.00 72.75 90 GLU A N 1
ATOM 700 C CA . GLU A 1 90 ? -19.690 1.123 18.472 1.00 72.75 90 GLU A CA 1
ATOM 701 C C . GLU A 1 90 ? -18.639 2.229 18.351 1.00 72.75 90 GLU A C 1
ATOM 703 O O . GLU A 1 90 ? -18.598 3.151 19.160 1.00 72.75 90 GLU A O 1
ATOM 708 N N . SER A 1 91 ? -17.805 2.167 17.310 1.00 83.50 91 SER A N 1
ATOM 709 C CA . SER A 1 91 ? -16.751 3.150 17.078 1.00 83.50 91 SER A CA 1
ATOM 710 C C . SER A 1 91 ? -16.318 3.175 15.613 1.00 83.50 91 SER A C 1
ATOM 712 O O . SER A 1 91 ? -16.427 2.178 14.894 1.00 83.50 91 SER A O 1
ATOM 714 N N . THR A 1 92 ? -15.844 4.337 15.161 1.00 87.75 92 THR A N 1
ATOM 715 C CA . THR A 1 92 ? -15.246 4.533 13.838 1.00 87.75 92 THR A CA 1
ATOM 716 C C . THR A 1 92 ? -13.857 5.129 14.004 1.00 87.75 92 THR A C 1
ATOM 718 O O . THR A 1 92 ? -13.714 6.174 14.633 1.00 87.75 92 THR A O 1
ATOM 721 N N . ILE A 1 93 ? -12.853 4.484 13.416 1.00 91.12 93 ILE A N 1
ATOM 722 C CA . ILE A 1 93 ? -11.461 4.939 13.419 1.00 91.12 93 ILE A CA 1
ATOM 723 C C . ILE A 1 93 ? -11.058 5.243 11.979 1.00 91.12 93 ILE A C 1
ATOM 725 O O . ILE A 1 93 ? -11.240 4.415 11.087 1.00 91.12 93 ILE A O 1
ATOM 729 N N . ASN A 1 94 ? -10.501 6.422 11.743 1.00 92.75 94 ASN A N 1
ATOM 730 C CA . ASN A 1 94 ? -9.951 6.828 10.461 1.00 92.75 94 ASN A CA 1
ATOM 731 C C . ASN A 1 94 ? -8.427 6.851 10.548 1.00 92.75 94 ASN A C 1
ATOM 733 O O . ASN A 1 94 ? -7.856 7.583 11.353 1.00 92.75 94 ASN A O 1
ATOM 737 N N . ILE A 1 95 ? -7.765 6.073 9.699 1.00 93.19 95 ILE A N 1
ATOM 738 C CA . ILE A 1 95 ? -6.307 5.958 9.666 1.00 93.19 95 ILE A CA 1
ATOM 739 C C . ILE A 1 95 ? -5.803 6.445 8.315 1.00 93.19 95 ILE A C 1
ATOM 741 O O . ILE A 1 95 ? -6.261 5.985 7.270 1.00 93.19 95 ILE A O 1
ATOM 745 N N . SER A 1 96 ? -4.829 7.348 8.347 1.00 94.75 96 SER A N 1
ATOM 746 C CA . SER A 1 96 ? -3.983 7.678 7.207 1.00 94.75 96 SER A CA 1
ATOM 747 C C . SER A 1 96 ? -2.644 6.965 7.353 1.00 94.75 96 SER A C 1
ATOM 749 O O . SER A 1 96 ? -2.028 6.974 8.415 1.00 94.75 96 SER A O 1
ATOM 751 N N . GLU A 1 97 ? -2.170 6.395 6.261 1.00 95.75 97 GLU A N 1
ATOM 752 C CA . GLU A 1 97 ? -0.925 5.647 6.163 1.00 95.75 97 GLU A CA 1
ATOM 753 C C . GLU A 1 97 ? -0.164 6.129 4.927 1.00 95.75 97 GLU A C 1
ATOM 755 O O . GLU A 1 97 ? -0.759 6.386 3.877 1.00 95.75 97 GLU A O 1
ATOM 760 N N . LYS A 1 98 ? 1.154 6.265 5.047 1.00 96.69 98 LYS A N 1
ATOM 761 C CA . LYS A 1 98 ? 2.037 6.507 3.904 1.00 96.69 98 LYS A CA 1
ATOM 762 C C . LYS A 1 98 ? 3.297 5.667 4.027 1.00 96.69 98 LYS A C 1
ATOM 764 O O . LYS A 1 98 ? 3.725 5.323 5.130 1.00 96.69 98 LYS A O 1
ATOM 769 N N . GLY A 1 99 ? 3.902 5.363 2.891 1.00 97.25 99 GLY A N 1
ATOM 770 C CA . GLY A 1 99 ? 5.100 4.542 2.847 1.00 97.25 99 GLY A CA 1
ATOM 771 C C . GLY A 1 99 ? 5.658 4.400 1.445 1.00 97.25 99 GLY A C 1
ATOM 772 O O . GLY A 1 99 ? 5.309 5.162 0.544 1.00 97.25 99 GLY A O 1
ATOM 773 N N . ARG A 1 100 ? 6.525 3.406 1.276 1.00 97.75 100 ARG A N 1
ATOM 774 C CA . ARG A 1 100 ? 7.138 3.041 -0.001 1.00 97.75 100 ARG A CA 1
ATOM 775 C C . ARG A 1 100 ? 6.461 1.816 -0.592 1.00 97.75 100 ARG A C 1
ATOM 777 O O . ARG A 1 100 ? 6.014 0.947 0.154 1.00 97.75 100 ARG A O 1
ATOM 784 N N . TRP A 1 101 ? 6.401 1.741 -1.912 1.00 96.94 101 TRP A N 1
ATOM 785 C CA . TRP A 1 101 ? 5.977 0.545 -2.626 1.00 96.94 101 TRP A CA 1
ATOM 786 C C . TRP A 1 101 ? 6.968 0.200 -3.733 1.00 96.94 101 TRP A C 1
ATOM 788 O O . TRP A 1 101 ? 7.631 1.079 -4.284 1.00 96.94 101 TRP A O 1
ATOM 798 N N . GLU A 1 102 ? 7.043 -1.086 -4.048 1.00 94.75 102 GLU A N 1
ATOM 799 C CA . GLU A 1 102 ? 7.802 -1.615 -5.175 1.00 94.75 102 GLU A CA 1
ATOM 800 C C . GLU A 1 102 ? 7.148 -2.901 -5.685 1.00 94.75 102 GLU A C 1
ATOM 802 O O . GLU A 1 102 ? 6.435 -3.591 -4.948 1.00 94.75 102 GLU A O 1
ATOM 807 N N . VAL A 1 103 ? 7.377 -3.215 -6.958 1.00 91.94 103 VAL A N 1
ATOM 808 C CA . VAL A 1 103 ? 7.025 -4.517 -7.526 1.00 91.94 103 VAL A CA 1
ATOM 809 C C . VAL A 1 103 ? 8.279 -5.376 -7.512 1.00 91.94 103 VAL A C 1
ATOM 811 O O . VAL A 1 103 ? 9.333 -4.962 -7.988 1.00 91.94 103 VAL A O 1
ATOM 814 N N . SER A 1 104 ? 8.163 -6.565 -6.931 1.00 88.94 104 SER A N 1
ATOM 815 C CA . SER A 1 104 ? 9.212 -7.577 -6.955 1.00 88.94 104 SER A CA 1
ATOM 816 C C . SER A 1 104 ? 8.604 -8.868 -7.481 1.00 88.94 104 SER A C 1
ATOM 818 O O . SER A 1 104 ? 7.717 -9.453 -6.849 1.00 88.94 104 SER A O 1
ATOM 820 N N . ASP A 1 105 ? 9.034 -9.266 -8.678 1.00 83.50 105 ASP A N 1
ATOM 821 C CA . ASP A 1 105 ? 8.431 -10.338 -9.469 1.00 83.50 105 ASP A CA 1
ATOM 822 C C . ASP A 1 105 ? 6.913 -10.122 -9.653 1.00 83.50 105 ASP A C 1
ATOM 824 O O . ASP A 1 105 ? 6.468 -9.235 -10.375 1.00 83.50 105 ASP A O 1
ATOM 828 N N . ASN A 1 106 ? 6.083 -10.918 -8.976 1.00 82.31 106 ASN A N 1
ATOM 829 C CA . ASN A 1 106 ? 4.622 -10.827 -9.035 1.00 82.31 106 ASN A CA 1
ATOM 830 C C . ASN A 1 106 ? 3.993 -10.307 -7.738 1.00 82.31 106 ASN A C 1
ATOM 832 O O . ASN A 1 106 ? 2.777 -10.410 -7.559 1.00 82.31 106 ASN A O 1
ATOM 836 N N . TYR A 1 107 ? 4.804 -9.760 -6.834 1.00 89.94 107 TYR A N 1
ATOM 837 C CA . TYR A 1 107 ? 4.351 -9.229 -5.560 1.00 89.94 107 TYR A CA 1
ATOM 838 C C . TYR A 1 107 ? 4.425 -7.709 -5.548 1.00 89.94 107 TYR A C 1
ATOM 840 O O . TYR A 1 107 ? 5.409 -7.104 -5.964 1.00 89.94 107 TYR A O 1
ATOM 848 N N . LEU A 1 108 ? 3.371 -7.102 -5.009 1.00 93.44 108 LEU A N 1
ATOM 849 C CA . LEU A 1 108 ? 3.376 -5.706 -4.611 1.00 93.44 108 LEU A CA 1
ATOM 850 C C . LEU A 1 108 ? 3.838 -5.630 -3.160 1.00 93.44 108 LEU A C 1
ATOM 852 O O . LEU A 1 108 ? 3.120 -6.050 -2.251 1.00 93.44 108 LEU A O 1
ATOM 856 N N . LEU A 1 109 ? 5.042 -5.112 -2.955 1.00 95.38 109 LEU A N 1
ATOM 857 C CA . LEU A 1 109 ? 5.617 -4.923 -1.634 1.00 95.38 109 LEU A CA 1
ATOM 858 C C . LEU A 1 109 ? 5.297 -3.512 -1.156 1.00 95.38 109 LEU A C 1
ATOM 860 O O . LEU A 1 109 ? 5.480 -2.539 -1.886 1.00 95.38 109 LEU A O 1
ATOM 864 N N . VAL A 1 110 ? 4.815 -3.402 0.079 1.00 95.62 110 VAL A N 1
ATOM 865 C CA . VAL A 1 110 ? 4.537 -2.123 0.736 1.00 95.62 110 VAL A CA 1
ATOM 866 C C . VAL A 1 110 ? 5.317 -2.044 2.040 1.00 95.62 110 VAL A C 1
ATOM 868 O O . VAL A 1 110 ? 5.315 -2.976 2.840 1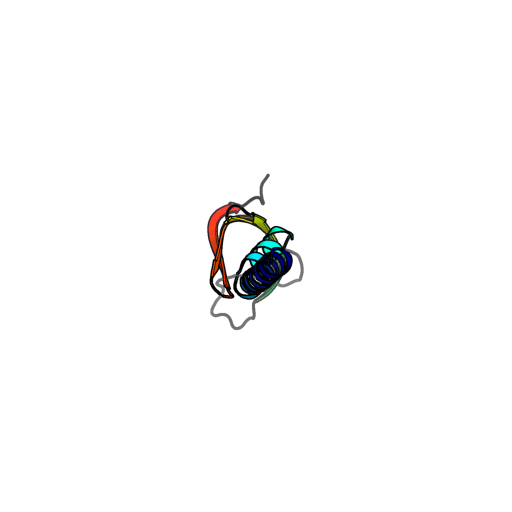.00 95.62 110 VAL A O 1
ATOM 871 N N . SER A 1 111 ? 6.000 -0.923 2.236 1.00 96.62 111 SER A N 1
ATOM 872 C CA . SER A 1 111 ? 6.792 -0.609 3.423 1.00 96.62 111 SER A CA 1
ATOM 873 C C . SER A 1 111 ? 6.248 0.674 4.052 1.00 96.62 111 SER A C 1
ATOM 875 O O . SER A 1 111 ? 6.643 1.772 3.639 1.00 96.62 111 SER A O 1
ATOM 877 N N . PRO A 1 112 ? 5.315 0.566 5.013 1.00 95.31 112 PRO A N 1
ATOM 878 C CA . PRO A 1 112 ? 4.762 1.722 5.704 1.00 95.31 112 PRO A CA 1
ATOM 879 C C . PRO A 1 112 ? 5.856 2.491 6.449 1.00 95.31 112 PRO A C 1
ATOM 881 O O . PRO A 1 112 ? 6.705 1.887 7.105 1.00 95.31 112 PRO A O 1
ATOM 884 N N . SER A 1 113 ? 5.829 3.820 6.377 1.00 94.38 113 SER A N 1
ATOM 885 C CA . SER A 1 113 ? 6.771 4.689 7.094 1.00 94.38 113 SER A CA 1
ATOM 886 C C . SER A 1 113 ? 6.095 5.586 8.126 1.00 94.38 113 SER A C 1
ATOM 888 O O . SER A 1 113 ? 6.736 5.987 9.095 1.00 94.38 113 SER A O 1
ATOM 890 N N . GLU A 1 114 ? 4.805 5.882 7.961 1.00 93.56 114 GLU A N 1
ATOM 891 C CA . GLU A 1 114 ? 4.048 6.697 8.907 1.00 93.56 114 GLU A CA 1
ATOM 892 C C . GLU A 1 114 ? 2.583 6.265 8.964 1.00 93.56 114 GLU A C 1
ATOM 894 O O . GLU A 1 114 ? 1.953 5.984 7.941 1.00 93.56 114 GLU A O 1
ATOM 899 N N . PHE A 1 115 ? 2.047 6.284 10.184 1.00 92.31 115 PHE A N 1
ATOM 900 C CA . PHE A 1 115 ? 0.644 6.052 10.493 1.00 92.31 115 PHE A CA 1
ATOM 901 C C . PHE A 1 115 ? 0.120 7.214 11.327 1.00 92.31 115 PHE A C 1
ATOM 903 O O . PHE A 1 115 ? 0.754 7.623 12.302 1.00 92.31 115 PHE A O 1
ATOM 910 N N . LYS A 1 116 ? -1.051 7.730 10.963 1.00 91.19 116 LYS A N 1
ATOM 911 C CA . LYS A 1 116 ? -1.715 8.816 11.675 1.00 91.19 116 LYS A CA 1
ATOM 912 C C . LYS A 1 116 ? -3.196 8.507 11.847 1.00 91.19 116 LYS A C 1
ATOM 914 O O . LYS A 1 116 ? -3.903 8.289 10.866 1.00 91.19 116 LYS A O 1
ATOM 919 N N . ASP A 1 117 ? -3.659 8.546 13.091 1.00 86.94 117 ASP A N 1
ATOM 920 C CA . ASP A 1 117 ? -5.087 8.592 13.395 1.00 86.94 117 ASP A CA 1
ATOM 921 C C . ASP A 1 117 ? -5.624 9.994 13.064 1.00 86.94 117 ASP A C 1
ATOM 923 O O . ASP A 1 117 ? -5.073 11.009 13.499 1.00 86.94 117 ASP A O 1
ATOM 927 N N . ILE A 1 118 ? -6.668 10.046 12.242 1.00 84.44 118 ILE A N 1
ATOM 928 C CA . ILE A 1 118 ? -7.334 11.274 11.793 1.00 84.44 118 ILE A CA 1
ATOM 929 C C . ILE A 1 118 ? -8.798 11.330 12.258 1.00 84.44 118 ILE A C 1
ATOM 931 O O . ILE A 1 118 ? -9.584 12.119 11.744 1.00 84.44 118 ILE A O 1
ATOM 935 N N . SER A 1 119 ? -9.177 10.499 13.232 1.00 75.00 119 SER A N 1
ATOM 936 C CA . SER A 1 119 ? -10.538 10.431 13.786 1.00 75.00 119 SER A CA 1
ATOM 937 C C . SER A 1 119 ? -10.931 11.671 14.596 1.00 75.00 119 SER A C 1
ATOM 939 O O . SER A 1 119 ? -12.117 11.894 14.816 1.00 75.00 119 SER A O 1
ATOM 941 N N . ALA A 1 120 ? -9.955 12.482 15.017 1.00 58.78 120 ALA A N 1
ATOM 942 C CA . ALA A 1 120 ? -10.159 13.739 15.729 1.00 58.78 120 ALA A CA 1
ATOM 943 C C . ALA A 1 120 ? -9.579 14.908 14.915 1.00 58.78 120 ALA A C 1
ATOM 945 O O . ALA A 1 120 ? -8.373 15.164 14.919 1.00 58.78 120 ALA A O 1
ATOM 946 N N . SER A 1 121 ? -10.436 15.616 14.189 1.00 45.81 121 SER A N 1
ATOM 947 C CA . SER A 1 121 ? -10.187 16.973 13.691 1.00 45.81 121 SER A CA 1
ATOM 948 C C . SER A 1 121 ? -11.439 17.805 13.893 1.00 45.81 121 SER A C 1
ATOM 950 O O . SER A 1 121 ? -12.539 17.237 13.717 1.00 45.81 121 SER A O 1
#

Mean predicted aligned error: 8.34 Å

Foldseek 3Di:
DVVVVVVVVVVVVVVVVVCCVPVDCVVVLCVQQVDKDKDKDKDADDPPPPDQPPPQWGIKIKIKIKHQHPVQKMKMWIWIFTDGPPPDGPDIWIKIWMFGWDDDPPDIDTDTDDMDTPVDD